Protein AF-A0A937ZL14-F1 (afdb_monomer_lite)

Sequence (99 aa):
MISKDKKVAVGVISHRTMQVERPEDVAGLVRRCLKVIEPERLILTSDCGFGRQSMSRMHAFYKMVSLVRGANIVRRELGLEEVLIPATDPNLSMVPLAR

Secondary structure (DSSP, 8-state):
---TTS-EEEEEE-TT-SSPPPHHHHHHHHHHHHTTS-GGGEEEEESS-GGGGT--HHHHHHHHHHHHHHHHHHHHHTTPPPPP-GGG-GGG-SSPPP-

pLDDT: mean 93.71, std 7.16, range [61.09, 98.81]

Foldseek 3Di:
DDDLPAADEDALFELPDLDQDALQSSLVVVVVVVVPHPPVRYHYDHPDDNPPRPHDPVSVVSNVLSNLSNVQVVCVVVVHDRDDDPVPDCVPDPDDDDD

Structure (mmCIF, N/CA/C/O backbone):
data_AF-A0A937ZL14-F1
#
_entry.id   AF-A0A937ZL14-F1
#
loop_
_atom_site.group_PDB
_atom_site.id
_atom_site.type_symbol
_atom_site.label_atom_id
_atom_site.label_alt_id
_atom_site.label_comp_id
_atom_site.label_asym_id
_atom_site.label_entity_id
_atom_site.label_seq_id
_atom_site.pdbx_PDB_ins_code
_atom_site.Cartn_x
_atom_site.Cartn_y
_atom_site.Cartn_z
_atom_site.occupancy
_atom_site.B_iso_or_equiv
_atom_site.auth_seq_id
_atom_site.auth_comp_id
_atom_site.auth_asym_id
_atom_site.auth_atom_id
_atom_site.pdbx_PDB_model_num
ATOM 1 N N . MET A 1 1 ? -0.430 -8.327 24.992 1.00 68.50 1 MET A N 1
ATOM 2 C CA . MET A 1 1 ? -1.396 -7.446 24.293 1.00 68.50 1 MET A CA 1
ATOM 3 C C . MET A 1 1 ? -0.688 -6.152 23.915 1.00 68.50 1 MET A C 1
ATOM 5 O O . MET A 1 1 ? 0.050 -5.642 24.746 1.00 68.50 1 MET A O 1
ATOM 9 N N . ILE A 1 2 ? -0.855 -5.657 22.682 1.00 83.56 2 ILE A N 1
ATOM 10 C CA . ILE A 1 2 ? -0.294 -4.362 22.249 1.00 83.56 2 ILE A CA 1
ATOM 11 C C . ILE A 1 2 ? -1.181 -3.243 22.805 1.00 83.56 2 ILE A C 1
ATOM 13 O O . ILE A 1 2 ? -2.402 -3.316 22.683 1.00 83.56 2 ILE A O 1
ATOM 17 N N . SER A 1 3 ? -0.576 -2.224 23.413 1.00 89.81 3 SER A N 1
ATOM 18 C CA . SER A 1 3 ? -1.313 -1.109 24.016 1.00 89.81 3 SER A CA 1
ATOM 19 C C . SER A 1 3 ? -2.109 -0.290 22.986 1.00 89.81 3 SER A C 1
ATOM 21 O O . SER A 1 3 ? -1.694 -0.163 21.830 1.00 89.81 3 SER A O 1
ATOM 23 N N . LYS A 1 4 ? -3.257 0.270 23.400 1.00 89.25 4 LYS A N 1
ATOM 24 C CA . LYS A 1 4 ? -4.190 1.000 22.517 1.00 89.25 4 LYS A CA 1
ATOM 25 C C . LYS A 1 4 ? -3.647 2.334 21.996 1.00 89.25 4 LYS A C 1
ATOM 27 O O . LYS A 1 4 ? -4.069 2.780 20.939 1.00 89.25 4 LYS A O 1
ATOM 32 N N . ASP A 1 5 ? -2.674 2.932 22.676 1.00 93.25 5 ASP A N 1
ATOM 33 C CA . ASP A 1 5 ? -1.992 4.163 22.251 1.00 93.25 5 ASP A CA 1
ATOM 34 C C . ASP A 1 5 ? -0.954 3.935 21.137 1.00 93.25 5 ASP A C 1
ATOM 36 O O . ASP A 1 5 ? -0.394 4.889 20.598 1.00 93.25 5 ASP A O 1
ATOM 40 N N . LYS A 1 6 ? -0.667 2.676 20.780 1.00 95.56 6 LYS A N 1
ATOM 41 C CA . LYS A 1 6 ? 0.304 2.341 19.734 1.00 95.56 6 LYS A CA 1
ATOM 42 C C . LYS A 1 6 ? -0.376 2.111 18.389 1.00 95.56 6 LYS A C 1
ATOM 44 O O . LYS A 1 6 ? -1.424 1.460 18.308 1.00 95.56 6 LYS A O 1
ATOM 49 N N . LYS A 1 7 ? 0.285 2.589 17.333 1.00 96.62 7 LYS A N 1
ATOM 50 C CA . LYS A 1 7 ? 0.014 2.199 15.945 1.00 96.62 7 LYS A CA 1
ATOM 51 C C . LYS A 1 7 ? 0.660 0.847 15.645 1.00 96.62 7 LYS A C 1
ATOM 53 O O . LYS A 1 7 ? 1.689 0.508 16.229 1.00 96.62 7 LYS A O 1
ATOM 58 N N . VAL A 1 8 ? 0.065 0.092 14.729 1.00 96.94 8 VAL A N 1
ATOM 59 C CA . VAL A 1 8 ? 0.516 -1.242 14.327 1.00 96.94 8 VAL A CA 1
ATOM 60 C C . VAL A 1 8 ? 0.793 -1.238 12.831 1.00 96.94 8 VAL A C 1
ATOM 62 O O . VAL A 1 8 ? -0.107 -0.997 12.032 1.00 96.94 8 VAL A O 1
ATOM 65 N N . ALA A 1 9 ? 2.043 -1.509 12.465 1.00 97.69 9 ALA A N 1
ATOM 66 C CA . ALA A 1 9 ? 2.454 -1.702 11.082 1.00 97.69 9 ALA A CA 1
ATOM 67 C C . ALA A 1 9 ? 2.284 -3.171 10.686 1.00 97.69 9 ALA A C 1
ATOM 69 O O . ALA A 1 9 ? 2.872 -4.050 11.316 1.00 97.69 9 ALA A O 1
ATOM 70 N N . VAL A 1 10 ? 1.475 -3.431 9.661 1.00 98.06 10 VAL A N 1
ATOM 71 C CA . VAL A 1 10 ? 1.199 -4.779 9.163 1.00 98.06 10 VAL A CA 1
ATOM 72 C C . VAL A 1 10 ? 1.708 -4.921 7.735 1.00 98.06 10 VAL A C 1
ATOM 74 O O . VAL A 1 10 ? 1.328 -4.158 6.843 1.00 98.06 10 VAL A O 1
ATOM 77 N N . GLY A 1 11 ? 2.543 -5.940 7.531 1.00 98.19 11 GLY A N 1
ATOM 78 C CA . GLY A 1 11 ? 2.990 -6.376 6.217 1.00 98.19 11 GLY A CA 1
ATOM 79 C C . GLY A 1 11 ? 1.830 -6.933 5.393 1.00 98.19 11 GLY A C 1
ATOM 80 O O . GLY A 1 11 ? 1.178 -7.897 5.789 1.00 98.19 11 GLY A O 1
ATOM 81 N N . VAL A 1 12 ? 1.555 -6.295 4.258 1.00 98.19 12 VAL A N 1
ATOM 82 C CA . VAL A 1 12 ? 0.543 -6.711 3.269 1.00 98.19 12 VAL A CA 1
ATOM 83 C C . VAL A 1 12 ? 1.143 -6.917 1.876 1.00 98.19 12 VAL A C 1
ATOM 85 O O . VAL A 1 12 ? 0.423 -7.150 0.911 1.00 98.19 12 VAL A O 1
ATOM 88 N N . ILE A 1 13 ? 2.471 -6.835 1.776 1.00 98.06 13 ILE A N 1
ATOM 89 C CA . ILE A 1 13 ? 3.248 -7.059 0.558 1.00 98.06 13 ILE A CA 1
ATOM 90 C C . ILE A 1 13 ? 4.358 -8.049 0.874 1.00 98.06 13 ILE A C 1
ATOM 92 O O . ILE A 1 13 ? 5.193 -7.813 1.755 1.00 98.06 13 ILE A O 1
ATOM 96 N N . SER A 1 14 ? 4.414 -9.126 0.096 1.00 95.31 14 SER A N 1
ATOM 97 C CA . SER A 1 14 ? 5.439 -10.143 0.238 1.00 95.31 14 SER A CA 1
ATOM 98 C C . SER A 1 14 ? 6.738 -9.666 -0.400 1.00 95.31 14 SER A C 1
ATOM 100 O O . SER A 1 14 ? 6.826 -9.424 -1.607 1.00 95.31 14 SER A O 1
ATOM 102 N N . HIS A 1 15 ? 7.787 -9.602 0.417 1.00 93.50 15 HIS A N 1
ATOM 103 C CA . HIS A 1 15 ? 9.159 -9.407 -0.054 1.00 93.50 15 HIS A CA 1
ATOM 104 C C . HIS A 1 15 ? 9.787 -10.708 -0.587 1.00 93.50 15 HIS A C 1
ATOM 106 O O . HIS A 1 15 ? 10.930 -10.688 -1.040 1.00 93.50 15 HIS A O 1
ATOM 112 N N . ARG A 1 16 ? 9.071 -11.839 -0.477 1.00 92.75 16 ARG A N 1
ATOM 113 C CA . ARG A 1 16 ? 9.591 -13.182 -0.768 1.00 92.75 16 ARG A CA 1
ATOM 114 C C . ARG A 1 16 ? 9.351 -13.665 -2.194 1.00 92.75 16 ARG A C 1
ATOM 116 O O . ARG A 1 16 ? 9.719 -14.780 -2.546 1.00 92.75 16 ARG A O 1
ATOM 123 N N . THR A 1 17 ? 8.649 -12.864 -2.987 1.00 92.00 17 THR A N 1
ATOM 124 C CA . THR A 1 17 ? 8.284 -13.211 -4.356 1.00 92.00 17 THR A CA 1
ATOM 125 C C . THR A 1 17 ? 8.423 -11.989 -5.250 1.00 92.00 17 THR A C 1
ATOM 127 O O . THR A 1 17 ? 8.223 -10.854 -4.810 1.00 92.00 17 THR A O 1
ATOM 130 N N . MET A 1 18 ? 8.741 -12.230 -6.520 1.00 92.25 18 MET A N 1
ATOM 131 C CA . MET A 1 18 ? 8.775 -11.182 -7.542 1.00 92.25 18 MET A CA 1
ATOM 132 C C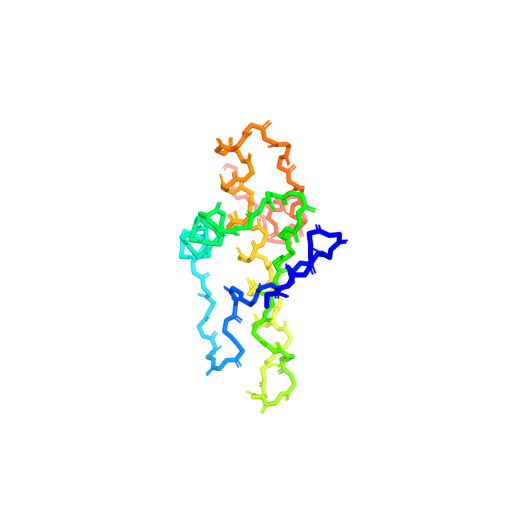 . MET A 1 18 ? 7.379 -10.869 -8.090 1.00 92.25 18 MET A C 1
ATOM 134 O O . MET A 1 18 ? 7.184 -9.832 -8.709 1.00 92.25 18 MET A O 1
ATOM 138 N N . GLN A 1 19 ? 6.382 -11.712 -7.821 1.00 94.94 19 GLN A N 1
ATOM 139 C CA . GLN A 1 19 ? 5.007 -11.455 -8.228 1.00 94.94 19 GLN A CA 1
ATOM 140 C C . GLN A 1 19 ? 4.485 -10.189 -7.543 1.00 94.94 19 GLN A C 1
ATOM 142 O O . GLN A 1 19 ? 4.440 -10.127 -6.317 1.00 94.94 19 GLN A O 1
ATOM 147 N N . VAL A 1 20 ? 4.079 -9.186 -8.324 1.00 96.88 20 VAL A N 1
ATOM 148 C CA . VAL A 1 20 ? 3.355 -8.022 -7.797 1.00 96.88 20 VAL A CA 1
ATOM 149 C C . VAL A 1 20 ? 1.962 -8.483 -7.371 1.00 96.88 20 VAL A C 1
ATOM 151 O O . VAL A 1 20 ? 1.255 -9.137 -8.144 1.00 96.88 20 VAL A O 1
ATOM 154 N N . GLU A 1 21 ? 1.593 -8.176 -6.131 1.00 98.19 21 GLU A N 1
ATOM 155 C CA . GLU A 1 21 ? 0.290 -8.482 -5.549 1.00 98.19 21 GLU A CA 1
ATOM 156 C C . GLU A 1 21 ? -0.823 -7.788 -6.339 1.00 98.19 21 GLU A C 1
ATOM 158 O O . GLU A 1 21 ? -0.632 -6.679 -6.849 1.00 98.19 21 GLU A O 1
ATOM 163 N N . ARG A 1 22 ? -2.006 -8.401 -6.426 1.00 98.44 22 ARG A N 1
ATOM 164 C CA . ARG A 1 22 ? -3.177 -7.700 -6.961 1.00 98.44 22 ARG A CA 1
ATOM 165 C C . ARG A 1 22 ? -3.720 -6.739 -5.894 1.00 98.44 22 ARG A C 1
ATOM 167 O O . ARG A 1 22 ? -3.740 -7.113 -4.718 1.00 98.44 22 ARG A O 1
ATOM 174 N N . PRO A 1 23 ? -4.187 -5.532 -6.260 1.00 98.50 23 PRO A N 1
ATOM 175 C CA . PRO A 1 23 ? -4.777 -4.597 -5.300 1.00 98.50 23 PRO A CA 1
ATOM 176 C C . PRO A 1 23 ? -5.911 -5.208 -4.464 1.00 98.50 23 PRO A C 1
ATOM 178 O O . PRO A 1 23 ? -6.053 -4.895 -3.284 1.00 98.50 23 PRO A O 1
ATOM 181 N N . GLU A 1 24 ? -6.692 -6.111 -5.052 1.00 98.69 24 GLU A N 1
ATOM 182 C CA . GLU A 1 24 ? -7.805 -6.805 -4.403 1.00 98.69 24 GLU A CA 1
ATOM 183 C C . GLU A 1 24 ? -7.319 -7.778 -3.322 1.00 98.69 24 GLU A C 1
ATOM 185 O O . GLU A 1 24 ? -7.940 -7.871 -2.260 1.00 98.69 24 GLU A O 1
ATOM 190 N N . ASP A 1 25 ? -6.183 -8.448 -3.556 1.00 98.50 25 ASP A N 1
ATOM 191 C CA . ASP A 1 25 ? -5.549 -9.330 -2.573 1.00 98.50 25 ASP A CA 1
ATOM 192 C C . ASP A 1 25 ? -5.054 -8.507 -1.379 1.00 98.50 25 ASP A C 1
ATOM 194 O O . ASP A 1 25 ? -5.347 -8.843 -0.228 1.00 98.50 25 ASP A O 1
ATOM 198 N N . VAL A 1 26 ? -4.383 -7.377 -1.648 1.00 98.69 26 VAL A N 1
ATOM 199 C CA . VAL A 1 26 ? -3.954 -6.420 -0.615 1.00 98.69 26 VAL A CA 1
ATOM 200 C C . VAL A 1 26 ? -5.162 -5.927 0.182 1.00 98.69 26 VAL A C 1
ATOM 202 O O . VAL A 1 26 ? -5.160 -6.019 1.408 1.00 98.69 26 VAL A O 1
ATOM 205 N N . ALA A 1 27 ? -6.223 -5.461 -0.483 1.00 98.81 27 ALA A N 1
ATOM 206 C CA . ALA A 1 27 ? -7.451 -5.015 0.175 1.00 98.81 27 ALA A CA 1
ATOM 207 C C . ALA A 1 27 ? -8.063 -6.127 1.044 1.00 98.81 27 ALA A C 1
ATOM 209 O O . ALA A 1 27 ? -8.515 -5.874 2.161 1.00 98.81 27 ALA A O 1
ATOM 210 N N . GLY A 1 28 ? -8.021 -7.380 0.580 1.00 98.75 28 GLY A N 1
ATOM 211 C CA . GLY A 1 28 ? -8.393 -8.555 1.364 1.00 98.75 28 GLY A CA 1
ATOM 212 C C . GLY A 1 28 ? -7.613 -8.659 2.677 1.00 98.75 28 GLY A C 1
ATOM 213 O O . GLY A 1 28 ? -8.221 -8.850 3.732 1.00 98.75 28 GLY A O 1
ATOM 214 N N . LEU A 1 29 ? -6.289 -8.476 2.642 1.00 98.56 29 LEU A N 1
ATOM 215 C CA . LEU A 1 29 ? -5.443 -8.456 3.843 1.00 98.56 29 LEU A CA 1
ATOM 216 C C . LEU A 1 29 ? -5.796 -7.293 4.776 1.00 98.56 29 LEU A C 1
ATOM 218 O O . LEU A 1 29 ? -5.941 -7.501 5.982 1.00 98.56 29 LEU A O 1
ATOM 222 N N . VAL A 1 30 ? -5.988 -6.091 4.228 1.00 98.56 30 VAL A N 1
ATOM 223 C CA . VAL A 1 30 ? -6.349 -4.893 5.000 1.00 98.56 30 VAL A CA 1
ATOM 224 C C . VAL A 1 30 ? -7.679 -5.101 5.725 1.00 98.56 30 VAL A C 1
ATOM 226 O O . VAL A 1 30 ? -7.751 -4.886 6.934 1.00 98.56 30 VAL A O 1
ATOM 229 N N . ARG A 1 31 ? -8.708 -5.624 5.045 1.00 98.62 31 ARG A N 1
ATOM 230 C CA . ARG A 1 31 ? -10.001 -5.948 5.675 1.00 98.62 31 ARG A CA 1
ATOM 231 C C . ARG A 1 31 ? -9.854 -6.957 6.811 1.00 98.62 31 ARG A C 1
ATOM 233 O O . ARG A 1 31 ? -10.554 -6.845 7.811 1.00 98.62 31 ARG A O 1
ATOM 240 N N . ARG A 1 32 ? -8.942 -7.934 6.700 1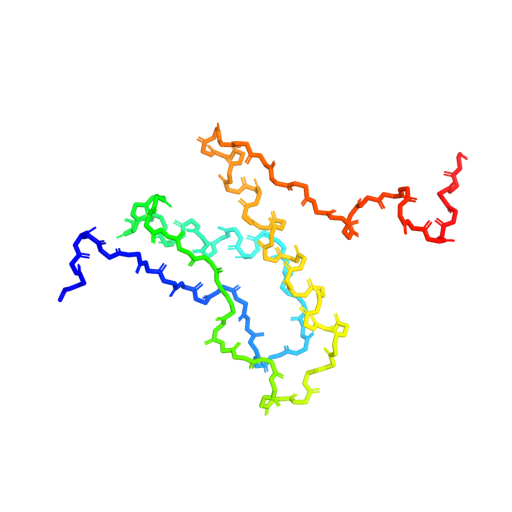.00 98.50 32 ARG A N 1
ATOM 241 C CA . ARG A 1 32 ? -8.651 -8.852 7.818 1.00 98.50 32 ARG A CA 1
ATOM 242 C C . ARG A 1 32 ? -8.024 -8.127 9.004 1.00 98.50 32 ARG A C 1
ATOM 244 O O . ARG A 1 32 ? -8.394 -8.432 10.132 1.00 98.50 32 ARG A O 1
ATOM 251 N N . CYS A 1 33 ? -7.129 -7.171 8.761 1.00 97.88 33 CYS A N 1
ATOM 252 C CA . CYS A 1 33 ? -6.523 -6.361 9.820 1.00 97.88 33 CYS A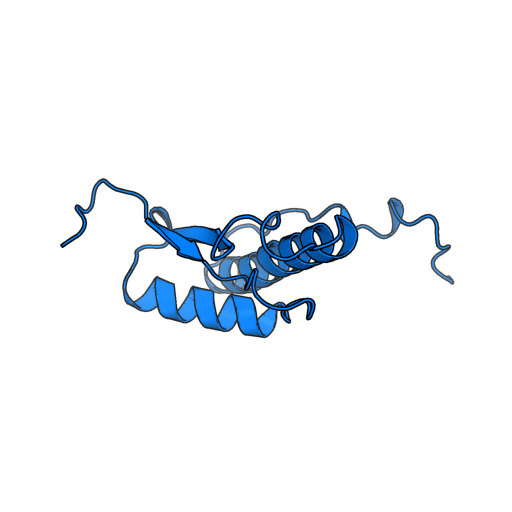 CA 1
ATOM 253 C C . CYS A 1 33 ? -7.574 -5.516 10.548 1.00 97.88 33 CYS A C 1
ATOM 255 O O . CYS A 1 33 ? -7.604 -5.498 11.774 1.00 97.88 33 CYS A O 1
ATOM 257 N N . LEU A 1 34 ? -8.486 -4.891 9.799 1.00 97.88 34 LEU A N 1
ATOM 258 C CA . LEU A 1 34 ? -9.536 -4.025 10.343 1.00 97.88 34 LEU A CA 1
ATOM 259 C C . LEU A 1 34 ? -10.565 -4.750 11.223 1.00 97.88 34 LEU A C 1
ATOM 261 O O . LEU A 1 34 ? -11.279 -4.107 11.984 1.00 97.88 34 LEU A O 1
ATOM 265 N N . LYS A 1 35 ? -10.624 -6.088 11.184 1.00 97.38 35 LYS A N 1
ATOM 266 C CA . LYS A 1 35 ? -11.436 -6.870 12.134 1.00 97.38 35 LYS A CA 1
ATOM 267 C C . LYS A 1 35 ? -10.906 -6.801 13.569 1.00 97.38 35 LYS A C 1
ATOM 269 O O . LYS A 1 35 ? -11.639 -7.142 14.491 1.00 97.38 35 LYS A O 1
ATOM 274 N N . VAL A 1 36 ? -9.631 -6.442 13.751 1.00 95.62 36 VAL A N 1
ATOM 275 C CA . VAL A 1 36 ? -8.938 -6.507 15.050 1.00 95.62 36 VAL A CA 1
ATOM 276 C C . VAL A 1 36 ? -8.074 -5.279 15.367 1.00 95.62 36 VAL A C 1
ATOM 278 O O . VAL A 1 36 ? -7.561 -5.181 16.479 1.00 95.62 36 VAL A O 1
ATOM 281 N N . ILE A 1 37 ? -7.901 -4.349 14.423 1.00 95.94 37 ILE A N 1
ATOM 282 C CA . ILE A 1 37 ? -7.151 -3.095 14.587 1.00 95.94 37 ILE A CA 1
ATOM 283 C C . ILE A 1 37 ? -8.024 -1.949 14.079 1.00 95.94 37 ILE A C 1
ATOM 285 O O . ILE A 1 37 ? -8.500 -1.991 12.946 1.00 95.94 37 ILE A O 1
ATOM 289 N N . GLU A 1 38 ? -8.207 -0.919 14.900 1.00 95.19 38 GLU A N 1
ATOM 290 C CA . GLU A 1 38 ? -8.945 0.286 14.525 1.00 95.19 38 GLU A CA 1
ATOM 291 C C . GLU A 1 38 ? -8.247 1.021 13.353 1.00 95.19 38 GLU A C 1
ATOM 293 O O . GLU A 1 38 ? -7.008 1.073 13.324 1.00 95.19 38 GLU A O 1
ATOM 298 N N . PRO A 1 39 ? -8.992 1.597 12.386 1.00 95.62 39 PRO A N 1
ATOM 299 C CA . PRO A 1 39 ? -8.419 2.199 11.176 1.00 95.62 39 PRO A CA 1
ATOM 300 C C . PRO A 1 39 ? -7.311 3.229 11.438 1.00 95.62 39 PRO A C 1
ATOM 302 O O . PRO A 1 39 ? -6.300 3.247 10.739 1.00 95.62 39 PRO A O 1
ATOM 305 N N . GLU A 1 40 ? -7.447 4.047 12.482 1.00 94.94 40 GLU A N 1
ATOM 306 C CA . GLU A 1 40 ? -6.522 5.136 12.828 1.00 94.94 40 GLU A CA 1
ATOM 307 C C . GLU A 1 40 ? -5.174 4.619 13.359 1.00 94.94 40 GLU A C 1
ATOM 309 O O . GLU A 1 40 ? -4.172 5.345 13.406 1.00 94.94 40 GLU A O 1
ATOM 314 N N . ARG A 1 41 ? -5.147 3.347 13.773 1.00 96.62 41 ARG A N 1
ATOM 315 C CA . ARG A 1 41 ? -3.974 2.666 14.324 1.00 96.62 41 ARG A CA 1
ATOM 316 C C . ARG A 1 41 ? -3.275 1.781 13.301 1.00 96.62 41 ARG A C 1
ATOM 318 O O . ARG A 1 41 ? -2.125 1.409 13.540 1.00 96.62 41 ARG A O 1
ATOM 325 N N . LEU A 1 42 ? -3.931 1.439 12.195 1.00 97.44 42 LEU A N 1
ATOM 326 C CA . LEU A 1 42 ? -3.393 0.533 11.188 1.00 97.44 42 LEU A CA 1
ATOM 327 C C . LEU A 1 42 ? -2.459 1.269 10.217 1.00 97.44 42 LEU A C 1
ATOM 329 O O . LEU A 1 42 ? -2.858 2.190 9.509 1.00 97.44 42 LEU A O 1
ATOM 333 N N . ILE A 1 43 ? -1.208 0.820 10.148 1.00 97.88 43 ILE A N 1
ATOM 334 C CA . ILE A 1 43 ? -0.228 1.229 9.139 1.00 97.88 43 ILE A CA 1
ATOM 335 C C . ILE A 1 43 ? 0.016 0.031 8.221 1.00 97.88 43 ILE A C 1
ATOM 337 O O . ILE A 1 43 ? 0.243 -1.081 8.689 1.00 97.88 43 ILE A O 1
ATOM 341 N N . LEU A 1 44 ? -0.014 0.250 6.910 1.00 98.31 44 LEU A N 1
ATOM 342 C CA . LEU A 1 44 ? 0.234 -0.793 5.916 1.00 98.31 44 LEU A CA 1
ATOM 343 C C . LEU A 1 44 ? 1.678 -0.716 5.427 1.00 98.31 44 LEU A C 1
ATOM 345 O O . LEU A 1 44 ? 2.157 0.361 5.073 1.00 98.31 44 LEU A O 1
ATOM 349 N N . THR A 1 45 ? 2.370 -1.852 5.396 1.00 98.19 45 THR A N 1
ATOM 350 C CA . THR A 1 45 ? 3.775 -1.942 4.975 1.00 98.19 45 THR A CA 1
ATOM 351 C C . THR A 1 45 ? 4.018 -3.178 4.113 1.00 98.19 45 THR A C 1
ATOM 353 O O . THR A 1 45 ? 3.117 -3.978 3.863 1.00 98.19 45 THR A O 1
ATOM 356 N N . SER A 1 46 ? 5.257 -3.374 3.666 1.00 97.31 46 SER A N 1
ATOM 357 C CA . SER A 1 46 ? 5.736 -4.698 3.268 1.00 97.31 46 SER A CA 1
ATOM 358 C C . SER A 1 46 ? 6.094 -5.548 4.486 1.00 97.31 46 SER A C 1
ATOM 360 O O . SER A 1 46 ? 6.352 -5.021 5.569 1.00 97.31 46 SER A O 1
ATOM 362 N N . ASP A 1 47 ? 6.134 -6.868 4.300 1.00 96.25 47 ASP A N 1
ATOM 363 C CA . ASP A 1 47 ? 6.542 -7.833 5.331 1.00 96.25 47 ASP A CA 1
ATOM 364 C C . ASP A 1 47 ? 7.968 -7.572 5.844 1.00 96.25 47 ASP A C 1
ATOM 366 O O . ASP A 1 47 ? 8.290 -7.828 7.001 1.00 96.25 47 ASP A O 1
ATOM 370 N N . CYS A 1 48 ? 8.852 -7.110 4.958 1.00 94.81 48 CYS A N 1
ATOM 371 C CA . CYS A 1 48 ? 10.234 -6.748 5.257 1.00 94.81 48 CYS A CA 1
ATOM 372 C C . CYS A 1 48 ? 10.764 -5.788 4.179 1.00 94.81 48 CYS A C 1
ATOM 374 O O . CYS A 1 48 ? 10.045 -5.422 3.245 1.00 94.81 48 CYS A O 1
ATOM 376 N N . GLY A 1 49 ? 12.035 -5.400 4.279 1.00 93.56 49 GLY A N 1
ATOM 377 C CA . GLY A 1 49 ? 12.719 -4.650 3.230 1.00 93.56 49 GLY A CA 1
ATOM 378 C C . GLY A 1 49 ? 12.973 -5.489 1.973 1.00 93.56 49 GLY A C 1
ATOM 379 O O . GLY A 1 49 ? 13.161 -6.703 2.030 1.00 93.56 49 GLY A O 1
ATOM 380 N N . PHE A 1 50 ? 13.052 -4.818 0.826 1.00 93.88 50 PHE A N 1
ATOM 381 C CA . PHE A 1 50 ? 13.250 -5.454 -0.481 1.00 93.88 50 PHE A CA 1
ATOM 382 C C . PHE A 1 50 ? 14.707 -5.865 -0.782 1.00 93.88 50 PHE A C 1
ATOM 384 O O . PHE A 1 50 ? 14.978 -6.475 -1.812 1.00 93.88 50 PHE A O 1
ATOM 391 N N . GLY A 1 51 ? 15.655 -5.574 0.117 1.00 86.31 51 GLY A N 1
ATOM 392 C CA . GLY A 1 51 ? 17.086 -5.799 -0.124 1.00 86.31 51 GLY A CA 1
ATOM 393 C C . GLY A 1 51 ? 17.545 -7.262 -0.068 1.00 86.31 51 GLY A C 1
ATOM 394 O O . GLY A 1 51 ? 18.491 -7.625 -0.755 1.00 86.31 51 GLY A O 1
ATOM 395 N N . ARG A 1 52 ? 16.891 -8.124 0.724 1.00 75.56 52 ARG A N 1
ATOM 396 C CA . ARG A 1 52 ? 17.388 -9.492 0.989 1.00 75.56 52 ARG A CA 1
ATOM 397 C C . ARG A 1 52 ? 17.125 -10.513 -0.122 1.00 75.56 52 ARG A C 1
ATOM 399 O O . ARG A 1 52 ? 17.698 -11.593 -0.067 1.00 75.56 52 ARG A O 1
ATOM 406 N N . GLN A 1 53 ? 16.270 -10.205 -1.096 1.00 78.50 53 GLN A N 1
ATOM 407 C CA . GLN A 1 53 ? 15.861 -11.154 -2.145 1.00 78.50 53 GLN A CA 1
ATOM 408 C C . GLN A 1 53 ? 16.191 -10.684 -3.564 1.00 78.50 53 GLN A C 1
ATOM 410 O O . GLN A 1 53 ? 15.511 -11.055 -4.516 1.00 78.50 53 GLN A O 1
ATOM 415 N N . SER A 1 54 ? 17.214 -9.837 -3.710 1.00 81.12 54 SER A N 1
ATOM 416 C CA . SER A 1 54 ? 17.624 -9.296 -5.015 1.00 81.12 54 SER A CA 1
ATOM 417 C C . SER A 1 54 ? 16.461 -8.653 -5.783 1.00 81.12 54 SER A C 1
ATOM 419 O O . SER A 1 54 ? 16.406 -8.692 -7.013 1.00 81.12 54 SER A O 1
ATOM 421 N N . MET A 1 55 ? 15.500 -8.066 -5.061 1.00 91.88 55 MET A N 1
ATOM 422 C CA . MET A 1 55 ? 14.327 -7.479 -5.684 1.00 91.88 55 MET A CA 1
ATOM 423 C C . MET A 1 55 ? 14.731 -6.213 -6.427 1.00 91.88 55 MET A C 1
ATOM 425 O O . MET A 1 55 ? 15.245 -5.260 -5.841 1.00 91.88 55 MET A O 1
ATOM 429 N N . SER A 1 56 ? 14.482 -6.189 -7.735 1.00 93.56 56 SER A N 1
ATOM 430 C CA . SER A 1 56 ? 14.755 -4.995 -8.532 1.00 93.56 56 SER A CA 1
ATOM 431 C C . SER A 1 56 ? 13.930 -3.804 -8.028 1.00 93.56 56 SER A C 1
ATOM 433 O O . SER A 1 56 ? 12.799 -3.975 -7.556 1.00 93.56 56 SER A O 1
ATOM 435 N N . ARG A 1 57 ? 14.431 -2.592 -8.270 1.00 94.38 57 ARG A N 1
ATOM 436 C CA . ARG A 1 57 ? 13.702 -1.346 -7.990 1.00 94.38 57 ARG A CA 1
ATOM 437 C C . ARG A 1 57 ? 12.316 -1.309 -8.643 1.00 94.38 57 ARG A C 1
ATOM 439 O O . ARG A 1 57 ? 11.384 -0.820 -8.021 1.00 94.38 57 ARG A O 1
ATOM 446 N N . MET A 1 58 ? 12.173 -1.866 -9.849 1.00 94.12 58 MET A N 1
ATOM 447 C CA . MET A 1 58 ? 10.898 -1.899 -10.579 1.00 94.12 58 MET A CA 1
ATOM 448 C C . MET A 1 58 ? 9.849 -2.766 -9.883 1.00 94.12 58 MET A C 1
ATOM 450 O O . MET A 1 58 ? 8.717 -2.337 -9.686 1.00 94.12 58 MET A O 1
ATOM 454 N N . HIS A 1 59 ? 10.239 -3.963 -9.449 1.00 95.44 59 HIS A N 1
ATOM 455 C CA . HIS A 1 59 ? 9.358 -4.842 -8.684 1.00 95.44 59 HIS A CA 1
ATOM 456 C C . HIS A 1 59 ? 8.945 -4.201 -7.356 1.00 95.44 59 HIS A C 1
ATOM 458 O O . HIS A 1 59 ? 7.756 -4.143 -7.054 1.00 95.44 59 HIS A O 1
ATOM 464 N N . ALA A 1 60 ? 9.901 -3.645 -6.604 1.00 96.19 60 ALA A N 1
ATOM 465 C CA . ALA A 1 60 ? 9.605 -2.921 -5.369 1.00 96.19 60 ALA A CA 1
ATOM 466 C C . ALA A 1 60 ? 8.633 -1.752 -5.614 1.00 96.19 60 ALA A C 1
ATOM 468 O O . ALA A 1 60 ? 7.654 -1.601 -4.887 1.00 96.19 60 ALA A O 1
ATOM 469 N N . PHE A 1 61 ? 8.855 -0.966 -6.671 1.00 96.38 61 PHE A N 1
ATOM 470 C CA . PHE A 1 61 ? 7.990 0.151 -7.042 1.00 96.38 61 PHE A CA 1
ATOM 471 C C . PHE A 1 61 ? 6.553 -0.301 -7.321 1.00 96.38 61 PHE A C 1
ATOM 473 O O . PHE A 1 61 ? 5.627 0.186 -6.675 1.00 96.38 61 PHE A O 1
ATOM 480 N N . TYR A 1 62 ? 6.348 -1.273 -8.215 1.00 97.06 62 TYR A N 1
ATOM 481 C CA . TYR A 1 62 ? 4.996 -1.722 -8.563 1.00 97.06 62 TYR A CA 1
ATOM 482 C C . TYR A 1 62 ? 4.283 -2.452 -7.421 1.00 97.06 62 TYR A C 1
ATOM 484 O O . TYR A 1 62 ? 3.064 -2.341 -7.298 1.00 97.06 62 TYR A O 1
ATOM 492 N N . LYS A 1 63 ? 5.023 -3.121 -6.531 1.00 97.69 63 LYS A N 1
ATOM 493 C CA . LYS A 1 63 ? 4.474 -3.650 -5.276 1.00 97.69 63 LYS A CA 1
ATOM 494 C C . LYS A 1 63 ? 3.942 -2.543 -4.370 1.00 97.69 63 LYS A C 1
ATOM 496 O O . LYS A 1 63 ? 2.835 -2.658 -3.852 1.00 97.69 63 LYS A O 1
ATOM 501 N N . MET A 1 64 ? 4.676 -1.437 -4.237 1.00 98.00 64 MET A N 1
ATOM 502 C CA . MET A 1 64 ? 4.200 -0.284 -3.469 1.00 98.00 64 MET A CA 1
ATOM 503 C C . MET A 1 64 ? 3.013 0.418 -4.139 1.00 98.00 64 MET A C 1
ATOM 505 O O . MET A 1 64 ? 2.084 0.821 -3.446 1.00 98.00 64 MET A O 1
ATOM 509 N N . VAL A 1 65 ? 2.982 0.502 -5.474 1.00 98.00 65 VAL A N 1
ATOM 510 C CA . VAL A 1 65 ? 1.799 0.980 -6.214 1.00 98.00 65 VAL A CA 1
ATOM 511 C C . VAL A 1 65 ? 0.585 0.101 -5.909 1.00 98.00 65 VAL A C 1
ATOM 513 O O . VAL A 1 65 ? -0.489 0.622 -5.616 1.00 98.00 65 VAL A O 1
ATOM 516 N N . SER A 1 66 ? 0.753 -1.224 -5.923 1.00 98.38 66 SER A N 1
ATOM 517 C CA . SER A 1 66 ? -0.316 -2.162 -5.571 1.00 98.38 66 SER A CA 1
ATOM 518 C C . SER A 1 66 ? -0.800 -1.985 -4.128 1.00 98.38 66 SER A C 1
ATOM 520 O O . SER A 1 66 ? -2.009 -1.945 -3.899 1.00 98.38 66 SER A O 1
ATOM 522 N N . LEU A 1 67 ? 0.118 -1.770 -3.173 1.00 98.56 67 LEU A N 1
ATOM 523 C CA . LEU A 1 67 ? -0.228 -1.482 -1.777 1.00 98.56 67 LEU A CA 1
ATOM 524 C C . LEU A 1 67 ? -1.175 -0.285 -1.668 1.00 98.56 67 LEU A C 1
ATOM 526 O O . LEU A 1 67 ? -2.216 -0.383 -1.021 1.00 98.56 67 LEU A O 1
ATOM 530 N N . VAL A 1 68 ? -0.840 0.836 -2.317 1.00 98.38 68 VAL A N 1
ATOM 531 C CA . VAL A 1 68 ? -1.662 2.054 -2.241 1.00 98.38 68 VAL A CA 1
ATOM 532 C C . VAL A 1 68 ? -2.991 1.870 -2.976 1.00 98.38 68 VAL A C 1
ATOM 534 O O . VAL A 1 68 ? -4.025 2.292 -2.465 1.00 98.38 68 VAL A O 1
ATOM 537 N N . ARG A 1 69 ? -3.011 1.167 -4.118 1.00 98.50 69 ARG A N 1
ATOM 538 C CA . ARG A 1 69 ? -4.266 0.826 -4.815 1.00 98.50 69 ARG A CA 1
ATOM 539 C C . ARG A 1 69 ? -5.188 -0.020 -3.936 1.00 98.50 69 ARG A C 1
ATOM 541 O O . ARG A 1 69 ? -6.371 0.290 -3.835 1.00 98.50 69 ARG A O 1
ATOM 548 N N . GLY A 1 70 ? -4.654 -1.045 -3.273 1.00 98.50 70 GLY A N 1
ATOM 549 C CA . GLY A 1 70 ? -5.413 -1.877 -2.339 1.00 98.50 70 GLY A CA 1
ATOM 550 C C . GLY A 1 70 ? -5.906 -1.093 -1.122 1.00 98.50 70 GLY A C 1
ATOM 551 O O . GLY A 1 70 ? -7.049 -1.259 -0.701 1.00 98.50 70 GLY A O 1
ATOM 552 N N . ALA A 1 71 ? -5.084 -0.181 -0.596 1.00 98.50 71 ALA A N 1
ATOM 553 C CA . ALA A 1 71 ? -5.491 0.724 0.472 1.00 98.50 71 ALA A CA 1
ATOM 554 C C . ALA A 1 71 ? -6.640 1.646 0.033 1.00 98.50 71 ALA A C 1
ATOM 556 O O . ALA A 1 71 ? -7.602 1.793 0.778 1.00 98.50 71 ALA A O 1
ATOM 557 N N . ASN A 1 72 ? -6.584 2.218 -1.174 1.00 98.56 72 ASN A N 1
ATOM 558 C CA . ASN A 1 72 ? -7.639 3.083 -1.709 1.00 98.56 72 ASN A CA 1
ATOM 559 C C . ASN A 1 72 ? -8.982 2.362 -1.880 1.00 98.56 72 ASN A C 1
ATOM 561 O O . ASN A 1 72 ? -10.013 2.951 -1.568 1.00 98.56 72 ASN A O 1
ATOM 565 N N . ILE A 1 73 ? -8.979 1.082 -2.281 1.00 98.69 73 ILE A N 1
ATOM 566 C CA . ILE A 1 73 ? -10.204 0.261 -2.311 1.00 98.69 73 ILE A CA 1
ATOM 567 C C . ILE A 1 73 ? -10.875 0.266 -0.932 1.00 98.69 73 ILE A C 1
ATOM 569 O O . ILE A 1 73 ? -12.059 0.567 -0.818 1.00 98.69 73 ILE A O 1
ATOM 573 N N . VAL A 1 74 ? -10.109 -0.003 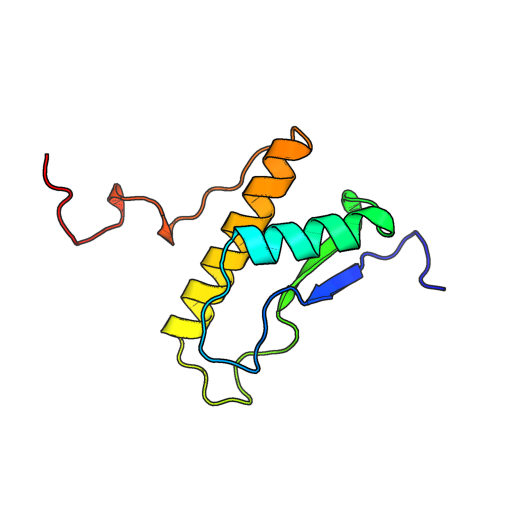0.128 1.00 98.50 74 VAL A N 1
ATOM 574 C CA . VAL A 1 74 ? -10.651 -0.046 1.493 1.00 98.50 74 VAL A CA 1
ATOM 575 C C . VAL A 1 74 ? -10.986 1.350 2.023 1.00 98.50 74 VAL A C 1
ATOM 577 O O . VAL A 1 74 ? -11.985 1.515 2.715 1.00 98.50 74 VAL A O 1
ATOM 580 N N . ARG A 1 75 ? -10.205 2.381 1.682 1.00 98.06 75 ARG A N 1
ATOM 581 C CA . ARG A 1 75 ? -10.519 3.773 2.049 1.00 98.06 75 ARG A CA 1
ATOM 582 C C . ARG A 1 75 ? -11.878 4.184 1.491 1.00 98.06 75 ARG A C 1
ATOM 584 O O . ARG A 1 75 ? -12.700 4.678 2.254 1.00 98.06 75 ARG A O 1
ATOM 591 N N . ARG A 1 76 ? -12.152 3.873 0.223 1.00 98.31 76 ARG A N 1
ATOM 592 C CA . ARG A 1 76 ? -13.456 4.106 -0.409 1.00 98.31 76 ARG A CA 1
ATOM 593 C C . ARG A 1 76 ? -14.592 3.386 0.316 1.00 98.31 76 ARG A C 1
ATOM 595 O O . ARG A 1 76 ? -15.625 3.993 0.570 1.00 98.31 76 ARG A O 1
ATOM 602 N N . GLU A 1 77 ? -14.392 2.122 0.686 1.00 98.06 77 GLU A N 1
ATOM 603 C CA . GLU A 1 77 ? -15.373 1.336 1.455 1.00 98.06 77 GLU A CA 1
ATOM 604 C C . GLU A 1 77 ? -15.677 1.945 2.830 1.00 98.06 77 GLU A C 1
ATOM 606 O O . GLU A 1 77 ? -16.803 1.855 3.310 1.00 98.06 77 GLU A O 1
ATOM 611 N N . LEU A 1 78 ? -14.685 2.586 3.451 1.00 97.06 78 LEU A N 1
ATOM 612 C CA . LEU A 1 78 ? -14.818 3.280 4.731 1.00 97.06 78 LEU A CA 1
ATOM 613 C C . LEU A 1 78 ? -15.320 4.730 4.594 1.00 97.06 78 LEU A C 1
ATOM 615 O O . LEU A 1 78 ? -15.441 5.419 5.604 1.00 97.06 78 LEU A O 1
ATOM 619 N N . GLY A 1 79 ? -15.580 5.219 3.376 1.00 97.44 79 GLY A N 1
ATOM 620 C CA . GLY A 1 79 ? -15.939 6.621 3.128 1.00 97.44 79 GLY A CA 1
ATOM 621 C C . GLY A 1 79 ? -14.790 7.613 3.361 1.00 97.44 79 GLY A C 1
ATOM 622 O O . GLY A 1 79 ? -15.030 8.798 3.574 1.00 97.44 79 GLY A O 1
ATOM 623 N N . LEU A 1 80 ? -13.544 7.136 3.347 1.00 96.62 80 LEU A N 1
ATOM 624 C CA . LEU A 1 80 ? -12.336 7.946 3.479 1.00 96.62 80 LEU A CA 1
ATOM 625 C C . LEU A 1 80 ? -11.846 8.412 2.106 1.00 96.62 80 LEU A C 1
ATOM 627 O O . LEU A 1 80 ? -11.972 7.705 1.107 1.00 96.62 80 LEU A O 1
ATOM 631 N N . GLU A 1 81 ? -11.202 9.577 2.078 1.00 96.94 81 GLU A N 1
ATOM 632 C CA . GLU A 1 81 ? -10.590 10.125 0.867 1.00 96.94 81 GLU A CA 1
ATOM 633 C C . GLU A 1 81 ? -9.508 9.185 0.315 1.00 96.94 81 GLU A C 1
ATOM 635 O O . GLU A 1 81 ? -8.605 8.770 1.049 1.00 96.94 81 GLU A O 1
ATOM 640 N N . GLU A 1 82 ? -9.577 8.855 -0.973 1.00 97.25 82 GLU A N 1
ATOM 641 C CA . GLU A 1 82 ? -8.531 8.114 -1.681 1.00 97.25 82 GLU A CA 1
ATOM 642 C C . GLU A 1 82 ? -7.288 8.978 -1.904 1.00 97.25 82 GLU A C 1
ATOM 644 O O . GLU A 1 82 ? -7.373 10.181 -2.121 1.00 97.25 82 GLU A O 1
ATOM 649 N N . VAL A 1 83 ? -6.110 8.359 -1.891 1.00 96.12 83 VAL A N 1
ATOM 650 C CA . VAL A 1 83 ? -4.847 9.077 -2.099 1.00 96.12 83 VAL A CA 1
ATOM 651 C C . VAL A 1 83 ? -4.431 8.994 -3.565 1.00 96.12 83 VAL A C 1
ATOM 653 O O . VAL A 1 83 ? -4.504 7.924 -4.173 1.00 96.12 83 VAL A O 1
ATOM 656 N N . LEU A 1 84 ? -3.944 10.104 -4.126 1.00 95.31 84 LEU A N 1
ATOM 657 C CA . LEU A 1 84 ? -3.351 10.133 -5.463 1.00 95.31 84 LEU A CA 1
ATOM 658 C C . LEU A 1 84 ? -2.177 9.148 -5.565 1.00 95.31 84 LEU A C 1
ATOM 660 O O . LEU A 1 84 ? -1.280 9.128 -4.721 1.00 95.31 84 LEU A O 1
ATOM 664 N N . ILE A 1 85 ? -2.147 8.382 -6.653 1.00 96.12 85 ILE A N 1
ATOM 665 C CA . ILE A 1 85 ? -1.039 7.490 -6.991 1.00 96.12 85 ILE A CA 1
ATOM 666 C C . ILE A 1 85 ? -0.404 8.014 -8.283 1.00 96.12 85 ILE A C 1
ATOM 668 O O . ILE A 1 85 ? -0.934 7.749 -9.359 1.00 96.12 85 ILE A O 1
ATOM 672 N N . PRO A 1 86 ? 0.738 8.725 -8.227 1.00 93.88 86 PRO A N 1
ATOM 673 C CA . PRO A 1 86 ? 1.353 9.297 -9.429 1.00 93.88 86 PRO A CA 1
ATOM 674 C C . PRO A 1 86 ? 1.637 8.255 -10.519 1.00 93.88 86 PRO A C 1
ATOM 676 O O . PRO A 1 86 ? 1.496 8.524 -11.703 1.00 93.88 86 PRO A O 1
ATOM 679 N N . ALA A 1 87 ? 1.958 7.019 -10.124 1.00 92.38 87 ALA A N 1
ATOM 680 C CA . ALA A 1 87 ? 2.205 5.915 -11.051 1.00 92.38 87 ALA A CA 1
ATOM 681 C C . ALA A 1 87 ? 0.984 5.500 -11.896 1.00 92.38 87 ALA A C 1
ATOM 683 O O . ALA A 1 87 ? 1.144 4.736 -12.845 1.00 92.38 87 ALA A O 1
ATOM 684 N N . THR A 1 88 ? -0.226 5.933 -11.529 1.00 89.81 88 THR A N 1
ATOM 685 C CA . THR A 1 88 ? -1.460 5.667 -12.282 1.00 89.81 88 THR A CA 1
ATOM 686 C C . THR A 1 88 ? -1.963 6.894 -13.038 1.00 89.81 88 THR A C 1
ATOM 688 O O . THR A 1 88 ? -3.022 6.810 -13.651 1.00 89.81 88 THR A O 1
ATOM 691 N N . ASP A 1 89 ? -1.254 8.025 -12.981 1.00 91.12 89 ASP A N 1
ATOM 692 C CA . ASP A 1 89 ? -1.622 9.227 -13.725 1.00 91.12 89 ASP A CA 1
ATOM 693 C C . ASP A 1 89 ? -1.185 9.081 -15.192 1.00 91.12 89 ASP A C 1
ATOM 695 O O . ASP A 1 89 ? 0.018 9.035 -15.478 1.00 91.12 89 ASP A O 1
ATOM 699 N N . PRO A 1 90 ? -2.128 9.012 -16.146 1.00 87.62 90 PRO A N 1
ATOM 700 C CA . PRO A 1 90 ? -1.779 8.890 -17.552 1.00 87.62 90 PRO A CA 1
ATOM 701 C C . PRO A 1 90 ? -1.025 10.102 -18.104 1.00 87.62 90 PRO A C 1
ATOM 703 O O . PRO A 1 90 ? -0.288 9.952 -19.073 1.00 87.62 90 PRO A O 1
ATOM 706 N N . ASN A 1 91 ? -1.158 11.286 -17.500 1.00 89.56 91 ASN A N 1
ATOM 707 C CA . ASN A 1 91 ? -0.432 12.479 -17.944 1.00 89.56 91 ASN A CA 1
ATOM 708 C C . ASN A 1 91 ? 1.068 12.390 -17.637 1.00 89.56 91 ASN A C 1
ATOM 710 O O . ASN A 1 91 ? 1.864 13.101 -18.244 1.00 89.56 91 ASN A O 1
ATOM 714 N N . LEU A 1 92 ? 1.456 11.511 -16.709 1.00 87.75 92 LEU A N 1
ATOM 715 C CA . LEU A 1 92 ? 2.851 11.220 -16.382 1.00 87.75 92 LEU A CA 1
ATOM 716 C C . LEU A 1 92 ? 3.415 10.056 -17.212 1.00 87.75 92 LEU A C 1
ATOM 718 O O . LEU A 1 92 ? 4.595 9.722 -17.095 1.00 87.75 92 LEU A O 1
ATOM 722 N N . SER A 1 93 ? 2.590 9.428 -18.053 1.00 85.44 93 SER A N 1
ATOM 723 C CA . SER A 1 93 ? 3.024 8.379 -18.967 1.00 85.44 93 SER A CA 1
ATOM 724 C C . SER A 1 93 ? 3.719 8.984 -20.185 1.00 85.44 93 SER A C 1
ATOM 726 O O . SER A 1 93 ? 3.162 9.828 -20.880 1.00 85.44 93 SER A O 1
ATOM 728 N N . MET A 1 94 ? 4.916 8.484 -20.506 1.00 83.62 94 MET A N 1
ATOM 729 C CA . MET A 1 94 ? 5.558 8.771 -21.798 1.00 83.62 94 MET A CA 1
ATOM 730 C C . MET A 1 94 ? 4.955 7.960 -22.952 1.00 83.62 94 MET A C 1
ATOM 732 O O . MET A 1 94 ? 5.259 8.222 -24.112 1.00 83.62 94 MET A O 1
ATOM 736 N N . VAL A 1 95 ? 4.113 6.967 -22.647 1.00 83.00 95 VAL A N 1
ATOM 737 C CA . VAL A 1 95 ? 3.336 6.245 -23.656 1.00 83.00 95 VAL A CA 1
ATOM 738 C C . VAL A 1 95 ? 2.125 7.106 -24.011 1.00 83.00 95 VAL A C 1
ATOM 740 O O . VAL A 1 95 ? 1.316 7.364 -23.112 1.00 83.00 95 VAL A O 1
ATOM 743 N N . PRO A 1 96 ? 1.971 7.534 -25.279 1.00 75.81 96 PRO A N 1
ATOM 744 C CA . PRO A 1 96 ? 0.791 8.262 -25.712 1.00 75.81 96 PRO A CA 1
ATOM 745 C C . PRO A 1 96 ? -0.452 7.419 -25.444 1.00 75.81 96 PRO A C 1
ATOM 747 O O . PRO A 1 96 ? -0.543 6.279 -25.904 1.00 75.81 96 PRO A O 1
ATOM 750 N N . LEU A 1 97 ? -1.421 7.974 -24.719 1.00 76.94 97 LEU A N 1
ATOM 751 C CA . LEU A 1 97 ? -2.753 7.392 -24.722 1.00 76.94 97 LEU A CA 1
ATOM 752 C C . LEU A 1 97 ? -3.329 7.589 -26.124 1.00 76.94 97 LEU A C 1
ATOM 754 O O . LEU A 1 97 ? -3.474 8.728 -26.575 1.00 76.94 97 LEU A O 1
ATOM 758 N N . ALA A 1 98 ? -3.617 6.492 -26.823 1.00 72.38 98 ALA A N 1
ATOM 759 C CA . ALA A 1 98 ? -4.406 6.562 -28.043 1.00 72.38 98 ALA A CA 1
ATOM 760 C C . ALA A 1 98 ? -5.734 7.261 -27.705 1.00 72.38 98 ALA A C 1
ATOM 762 O O . ALA A 1 98 ? -6.413 6.861 -26.757 1.00 72.38 98 ALA A O 1
ATOM 763 N N . ARG A 1 99 ? -6.024 8.352 -28.421 1.00 61.09 99 ARG A N 1
ATOM 764 C CA . ARG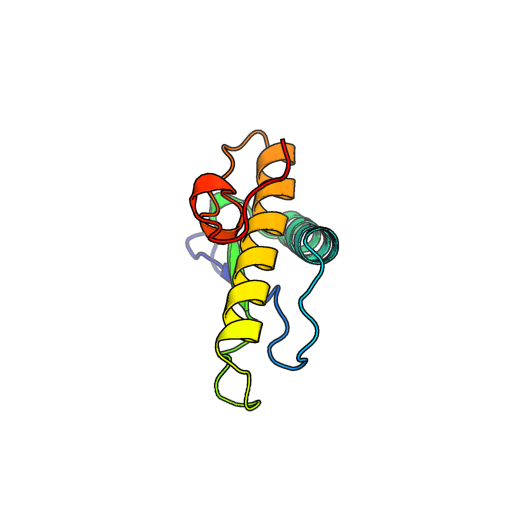 A 1 99 ? -7.303 9.064 -28.346 1.00 61.09 99 ARG A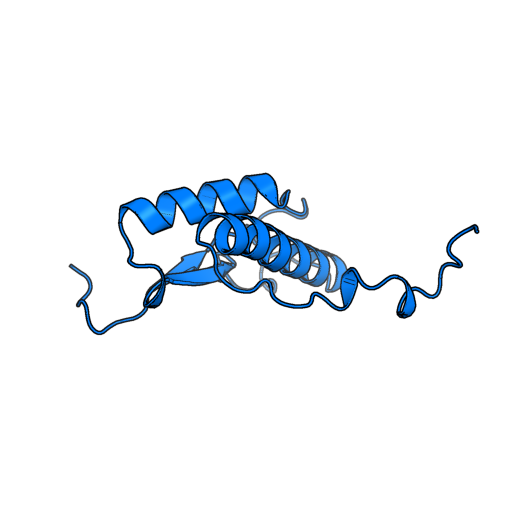 CA 1
ATOM 765 C C . ARG A 1 99 ? -8.367 8.317 -29.129 1.00 61.09 99 ARG A C 1
ATOM 767 O O . ARG A 1 99 ? -8.002 7.755 -30.186 1.00 61.09 99 ARG A O 1
#

Radius of gyration: 15.2 Å; chains: 1; bounding box: 34×26×53 Å